Protein AF-A0A5J4V2U8-F1 (afdb_monomer_lite)

Organism: NCBI:txid222440

Secondary structure (DSSP, 8-state):
--THHHHHHHHHTTS--EEEHHHHHHHHHHHHHTGGG-TTHHHHHHHHHHHHHHHHHHH-TT-EEEPPHHHHHHHHHHHHHHHHT-TTSS--

Structure (mmCIF, N/CA/C/O backbone):
data_AF-A0A5J4V2U8-F1
#
_entry.id   AF-A0A5J4V2U8-F1
#
loop_
_atom_site.group_PDB
_atom_site.id
_atom_site.type_symbol
_atom_site.label_atom_id
_atom_site.label_alt_id
_atom_site.label_comp_id
_atom_site.label_asym_id
_atom_site.label_entity_id
_atom_site.label_seq_id
_atom_site.pdbx_PDB_ins_code
_atom_site.Cartn_x
_atom_site.Cartn_y
_atom_site.Cartn_z
_atom_site.occupancy
_atom_site.B_iso_or_equiv
_atom_site.auth_seq_id
_atom_site.auth_comp_id
_atom_site.auth_asym_id
_atom_site.auth_atom_id
_atom_site.pdbx_PDB_model_num
ATOM 1 N N . MET A 1 1 ? -14.317 17.344 0.315 1.00 34.38 1 MET A N 1
ATOM 2 C CA . MET A 1 1 ? -13.578 16.080 0.060 1.00 34.38 1 MET A CA 1
ATOM 3 C C . MET A 1 1 ? -14.289 15.260 -1.013 1.00 34.38 1 MET A C 1
ATOM 5 O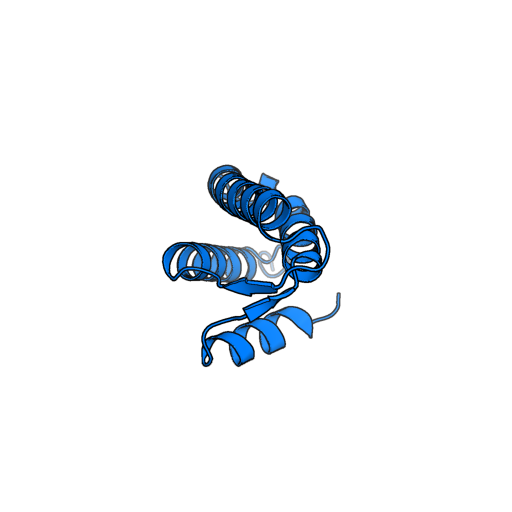 O . MET A 1 1 ? -15.458 14.933 -0.837 1.00 34.38 1 MET A O 1
ATOM 9 N N . LYS A 1 2 ? -13.626 14.968 -2.144 1.00 38.19 2 LYS A N 1
ATOM 10 C CA . LYS A 1 2 ? -14.214 14.238 -3.284 1.00 38.19 2 LYS A CA 1
ATOM 11 C C . LYS A 1 2 ? -14.554 12.790 -2.894 1.00 38.19 2 LYS A C 1
ATOM 13 O O . LYS A 1 2 ? -13.672 11.947 -2.797 1.00 38.19 2 LYS A O 1
ATOM 18 N N . LYS A 1 3 ? -15.849 12.487 -2.745 1.00 44.69 3 LYS A N 1
ATOM 19 C CA . LYS A 1 3 ? -16.410 11.130 -2.553 1.00 44.69 3 LYS A CA 1
ATOM 20 C C . LYS A 1 3 ? -16.195 10.182 -3.760 1.00 44.69 3 LYS A C 1
ATOM 22 O O . LYS A 1 3 ? -16.654 9.043 -3.716 1.00 44.69 3 LYS A O 1
ATOM 27 N N . SER A 1 4 ? -15.537 10.624 -4.839 1.00 50.62 4 SER A N 1
ATOM 28 C CA . SER A 1 4 ? -15.543 9.937 -6.142 1.00 50.62 4 SER A CA 1
ATOM 29 C C . SER A 1 4 ? -14.441 8.900 -6.343 1.00 50.62 4 SER A C 1
ATOM 31 O O . SER A 1 4 ? -14.655 7.975 -7.115 1.00 50.62 4 SER A O 1
ATOM 33 N N . ASN A 1 5 ? -13.299 8.993 -5.655 1.00 58.72 5 ASN A N 1
ATOM 34 C CA . ASN A 1 5 ? -12.206 8.050 -5.906 1.00 58.72 5 ASN A CA 1
ATOM 35 C C . ASN A 1 5 ? -12.591 6.650 -5.413 1.00 58.72 5 ASN A C 1
ATOM 37 O O . ASN A 1 5 ? -12.562 5.691 -6.176 1.00 58.72 5 ASN A O 1
ATOM 41 N N . ILE A 1 6 ? -13.013 6.520 -4.153 1.00 53.94 6 ILE A N 1
ATOM 42 C CA . ILE A 1 6 ? -13.220 5.223 -3.481 1.00 53.94 6 ILE A CA 1
ATOM 43 C C . ILE A 1 6 ? -14.265 4.337 -4.181 1.00 53.94 6 ILE A C 1
ATOM 45 O O . ILE A 1 6 ? -14.069 3.131 -4.296 1.00 53.94 6 ILE A O 1
ATOM 49 N N . LYS A 1 7 ? -15.365 4.911 -4.686 1.00 57.66 7 LYS A N 1
ATOM 50 C CA . LYS A 1 7 ? -16.369 4.141 -5.443 1.00 57.66 7 LYS A CA 1
ATOM 51 C C . LYS A 1 7 ? -15.810 3.621 -6.769 1.00 57.66 7 LYS A C 1
ATOM 53 O O . LYS A 1 7 ? -16.024 2.459 -7.095 1.00 57.66 7 LYS A O 1
ATOM 58 N N . GLN A 1 8 ? -15.042 4.444 -7.480 1.00 60.56 8 GLN A N 1
ATOM 59 C CA . GLN A 1 8 ? -14.351 4.041 -8.707 1.00 60.56 8 GLN A CA 1
ATOM 60 C C . GLN A 1 8 ? -13.351 2.907 -8.434 1.00 60.56 8 GLN A C 1
ATOM 62 O O . GLN A 1 8 ? -13.285 1.936 -9.183 1.00 60.56 8 GLN A O 1
ATOM 67 N N . TRP A 1 9 ? -12.644 2.977 -7.304 1.00 58.53 9 TRP A N 1
ATOM 68 C CA . TRP A 1 9 ? -11.753 1.920 -6.821 1.00 58.53 9 TRP A CA 1
ATOM 69 C C . TRP A 1 9 ? -12.481 0.599 -6.537 1.00 58.53 9 TRP A C 1
ATOM 71 O O . TRP A 1 9 ? -11.968 -0.468 -6.872 1.00 58.53 9 TRP A O 1
ATOM 81 N N . ILE A 1 10 ? -13.683 0.655 -5.954 1.00 59.19 10 ILE A N 1
ATOM 82 C CA . ILE A 1 10 ? -14.525 -0.528 -5.715 1.00 59.19 10 ILE A CA 1
ATOM 83 C C . ILE A 1 10 ? -15.051 -1.109 -7.030 1.00 59.19 10 ILE A C 1
ATOM 85 O O . ILE A 1 10 ? -15.202 -2.317 -7.136 1.00 59.19 10 ILE A O 1
ATOM 89 N N . GLN A 1 11 ? -15.307 -0.292 -8.044 1.00 54.91 11 GLN A N 1
ATOM 90 C CA . GLN A 1 11 ? -15.821 -0.785 -9.321 1.00 54.91 11 GLN A CA 1
ATOM 91 C C . GLN A 1 11 ? -14.736 -1.494 -10.139 1.00 54.91 11 GLN A C 1
ATOM 93 O O . GLN A 1 11 ? -14.979 -2.550 -10.711 1.00 54.91 11 GLN A O 1
ATOM 98 N N . LEU A 1 12 ? -13.497 -1.003 -10.065 1.00 56.25 12 LEU A N 1
ATOM 99 C CA . LEU A 1 12 ? -12.337 -1.706 -10.609 1.00 56.25 12 LEU A CA 1
ATOM 100 C C . LEU A 1 12 ? -12.042 -3.031 -9.864 1.00 56.25 12 LEU A C 1
ATOM 102 O O . LEU A 1 12 ? -11.389 -3.910 -10.405 1.00 56.25 12 LEU A O 1
ATOM 106 N N . LYS A 1 13 ? -12.555 -3.227 -8.638 1.00 54.78 13 LYS A N 1
ATOM 107 C CA . LYS A 1 13 ? -12.371 -4.433 -7.797 1.00 54.78 13 LYS A CA 1
ATOM 108 C C . LYS A 1 13 ? -12.859 -5.735 -8.449 1.00 54.78 13 LYS A C 1
ATOM 110 O O . LYS A 1 13 ? -12.422 -6.806 -8.034 1.00 54.78 13 LYS A O 1
ATOM 115 N N . ILE A 1 14 ? -13.773 -5.649 -9.414 1.00 52.78 14 ILE A N 1
ATOM 116 C CA . ILE A 1 14 ? -14.370 -6.814 -10.085 1.00 52.78 14 ILE A CA 1
ATOM 117 C C . ILE A 1 14 ? -13.481 -7.303 -11.246 1.00 52.78 14 ILE A C 1
ATOM 119 O O . ILE A 1 14 ? -13.520 -8.477 -11.604 1.00 52.78 14 ILE A O 1
ATOM 123 N N . GLU A 1 15 ? -12.574 -6.462 -11.748 1.00 52.22 15 GLU A N 1
ATOM 124 C CA . GLU A 1 15 ? -11.698 -6.767 -12.879 1.00 52.22 15 GLU A CA 1
ATOM 125 C C . GLU A 1 15 ? -10.237 -6.598 -12.451 1.00 52.22 15 GLU A C 1
ATOM 127 O O . GLU A 1 15 ? -9.804 -5.492 -12.153 1.00 52.22 15 GLU A O 1
ATOM 132 N N . ARG A 1 16 ? -9.476 -7.702 -12.375 1.00 59.59 16 ARG A N 1
ATOM 133 C CA . ARG A 1 16 ? -8.028 -7.784 -12.054 1.00 59.59 16 ARG A CA 1
ATOM 134 C C . ARG A 1 16 ? -7.294 -6.438 -12.219 1.00 59.59 16 ARG A C 1
ATOM 136 O O . ARG A 1 16 ? -6.884 -6.075 -13.317 1.00 59.59 16 ARG A O 1
ATOM 143 N N . LEU A 1 17 ? -7.162 -5.705 -11.111 1.00 66.19 17 LEU A N 1
ATOM 144 C CA . LEU A 1 17 ? -6.933 -4.257 -11.097 1.00 66.19 17 LEU A CA 1
ATOM 145 C C . LEU A 1 17 ? -5.559 -3.872 -11.660 1.00 66.19 17 LEU A C 1
ATOM 147 O O . LEU A 1 17 ? -4.555 -3.849 -10.944 1.00 66.19 17 LEU A O 1
ATOM 151 N N . ILE A 1 18 ? -5.539 -3.551 -12.952 1.00 71.75 18 ILE A N 1
ATOM 152 C CA . ILE A 1 18 ? -4.430 -2.880 -13.623 1.00 71.75 18 ILE A CA 1
ATOM 153 C C . ILE A 1 18 ? -4.499 -1.401 -13.255 1.00 71.75 18 ILE A C 1
ATOM 155 O O . ILE A 1 18 ? -5.385 -0.673 -13.700 1.00 71.75 18 ILE A O 1
ATOM 159 N N . MET A 1 19 ? -3.541 -0.928 -12.471 1.00 78.00 19 MET A N 1
ATOM 160 C CA . MET A 1 19 ? -3.484 0.460 -12.029 1.00 78.00 19 MET A CA 1
ATOM 161 C C . MET A 1 19 ? -2.252 1.167 -12.577 1.00 78.00 19 MET A C 1
ATOM 163 O O . MET A 1 19 ? -1.170 0.599 -12.604 1.00 78.00 19 MET A O 1
ATOM 167 N N . LYS A 1 20 ? -2.368 2.443 -12.951 1.00 87.19 20 LYS A N 1
ATOM 168 C CA . LYS A 1 20 ? -1.186 3.284 -13.191 1.00 87.19 20 LYS A CA 1
ATOM 169 C C . LYS A 1 20 ? -0.428 3.521 -11.879 1.00 87.19 20 LYS A C 1
ATOM 171 O O . LYS A 1 20 ? -1.034 3.886 -10.875 1.00 87.19 20 LYS A O 1
ATOM 176 N N . LEU A 1 21 ? 0.900 3.451 -11.910 1.00 87.38 21 LEU A N 1
ATOM 177 C CA . LEU A 1 21 ? 1.759 3.736 -10.752 1.00 87.38 21 LEU A CA 1
ATOM 178 C C . LEU A 1 21 ? 1.483 5.099 -10.098 1.00 87.38 21 LEU A C 1
ATOM 180 O O . LEU A 1 21 ? 1.533 5.234 -8.877 1.00 87.38 21 LEU A O 1
ATOM 184 N N . ARG A 1 22 ? 1.139 6.113 -10.900 1.00 87.19 22 ARG A N 1
ATOM 185 C CA . ARG A 1 22 ? 0.765 7.442 -10.391 1.00 87.19 22 ARG A CA 1
ATOM 186 C C . ARG A 1 22 ? -0.467 7.396 -9.484 1.00 87.19 22 ARG A C 1
ATOM 188 O O . ARG A 1 22 ? -0.503 8.101 -8.483 1.00 87.19 22 ARG A O 1
ATOM 195 N N . SER A 1 23 ? -1.441 6.546 -9.802 1.00 85.31 23 SER A N 1
ATOM 196 C CA . SER A 1 23 ? -2.627 6.344 -8.967 1.00 85.31 23 SER A CA 1
ATOM 197 C C . SER A 1 23 ? -2.267 5.643 -7.654 1.00 85.31 23 SER A C 1
ATOM 199 O O . SER A 1 23 ? -2.800 6.017 -6.614 1.00 85.31 23 SER A O 1
ATOM 201 N N . LEU A 1 24 ? -1.307 4.706 -7.669 1.00 86.19 24 LEU A N 1
ATOM 202 C CA . LEU A 1 24 ? -0.796 4.072 -6.446 1.00 86.19 24 LEU A CA 1
ATOM 203 C C . LEU A 1 24 ? -0.081 5.096 -5.556 1.00 86.19 24 LEU A C 1
ATOM 205 O O . LEU A 1 24 ? -0.278 5.109 -4.346 1.00 86.19 24 LEU A O 1
ATOM 209 N N . ALA A 1 25 ? 0.724 5.980 -6.148 1.00 88.94 25 ALA A N 1
ATOM 210 C CA . ALA A 1 25 ? 1.405 7.042 -5.413 1.00 88.94 25 ALA A CA 1
ATOM 211 C C . ALA A 1 25 ? 0.415 8.026 -4.764 1.00 88.94 25 ALA A C 1
ATOM 213 O O . ALA A 1 25 ? 0.600 8.388 -3.604 1.00 88.94 25 ALA A O 1
ATOM 214 N N . ALA A 1 26 ? -0.647 8.410 -5.481 1.00 88.50 26 ALA A N 1
ATOM 215 C CA . ALA A 1 26 ? -1.714 9.247 -4.934 1.00 88.50 26 ALA A CA 1
ATOM 216 C C . ALA A 1 26 ? -2.443 8.553 -3.772 1.00 88.50 26 ALA A C 1
ATOM 218 O O . ALA A 1 26 ? -2.633 9.163 -2.724 1.00 88.50 26 ALA A O 1
ATOM 219 N N . LEU A 1 27 ? -2.760 7.261 -3.915 1.00 84.50 27 LEU A N 1
ATOM 220 C CA . LEU A 1 27 ? -3.371 6.468 -2.847 1.00 84.50 27 LEU A CA 1
ATOM 221 C C . LEU A 1 27 ? -2.483 6.410 -1.596 1.00 84.50 27 LEU A C 1
ATOM 223 O O . LEU A 1 27 ? -2.971 6.604 -0.489 1.00 84.50 27 LEU A O 1
ATOM 227 N N . ILE A 1 28 ? -1.176 6.176 -1.755 1.00 88.12 28 ILE A N 1
ATOM 228 C CA . ILE A 1 28 ? -0.234 6.179 -0.625 1.00 88.12 28 ILE A CA 1
ATOM 229 C C . ILE A 1 28 ? -0.242 7.540 0.078 1.00 88.12 28 ILE A C 1
ATOM 231 O O . ILE A 1 28 ? -0.249 7.575 1.305 1.00 88.12 28 ILE A O 1
ATOM 235 N N . ALA A 1 29 ? -0.263 8.646 -0.670 1.00 88.62 29 ALA A N 1
ATOM 236 C CA . ALA A 1 29 ? -0.316 9.985 -0.089 1.00 88.62 29 ALA A CA 1
ATOM 237 C C . ALA A 1 29 ? -1.615 10.221 0.702 1.00 88.62 29 ALA A C 1
ATOM 239 O O . ALA A 1 29 ? -1.545 10.685 1.838 1.00 88.62 29 ALA A O 1
ATOM 240 N N . GLU A 1 30 ? -2.774 9.844 0.149 1.00 85.06 30 GLU A N 1
ATOM 241 C CA . GLU A 1 30 ? -4.071 9.932 0.839 1.00 85.06 30 GLU A CA 1
ATOM 242 C C . GLU A 1 30 ? -4.081 9.100 2.132 1.00 85.06 30 GLU A C 1
ATOM 244 O O . GLU A 1 30 ? -4.481 9.585 3.189 1.00 85.06 30 GLU A O 1
ATOM 249 N N . LEU A 1 31 ? -3.579 7.865 2.076 1.00 83.12 31 LEU A N 1
ATOM 250 C CA . LEU A 1 31 ? -3.518 6.972 3.234 1.00 83.12 31 LEU A CA 1
ATOM 251 C C . LEU A 1 31 ? -2.561 7.481 4.318 1.00 83.12 31 LEU A C 1
ATOM 253 O O . LEU A 1 31 ? -2.855 7.358 5.509 1.00 83.12 31 LEU A O 1
ATOM 257 N N . ASN A 1 32 ? -1.445 8.093 3.918 1.00 87.19 32 ASN A N 1
ATOM 258 C CA . ASN A 1 32 ? -0.442 8.618 4.839 1.00 87.19 32 ASN A CA 1
ATOM 259 C C . ASN A 1 32 ? -0.991 9.745 5.735 1.00 87.19 32 ASN A C 1
ATOM 261 O O . ASN A 1 32 ? -0.530 9.881 6.865 1.00 87.19 32 ASN A O 1
ATOM 265 N N . ILE A 1 33 ? -2.010 10.492 5.287 1.00 85.56 33 ILE A N 1
ATOM 266 C CA . ILE A 1 33 ? -2.711 11.504 6.105 1.00 85.56 33 ILE A CA 1
ATOM 267 C C . ILE A 1 33 ? -3.371 10.852 7.326 1.00 85.56 33 ILE A C 1
ATOM 269 O O . ILE A 1 33 ? -3.298 11.368 8.437 1.00 85.56 33 ILE A O 1
ATOM 273 N N . SER A 1 34 ? -3.982 9.685 7.130 1.00 80.38 34 SER A N 1
ATOM 274 C CA . SER A 1 34 ? -4.696 8.952 8.180 1.00 80.38 34 SER A CA 1
ATOM 275 C C . SER A 1 34 ? -3.802 8.015 8.995 1.00 80.38 34 SER A C 1
ATOM 277 O O . SER A 1 34 ? -4.293 7.298 9.863 1.00 80.38 34 SER A O 1
ATOM 279 N N . ARG A 1 35 ? -2.484 7.993 8.742 1.00 84.38 35 ARG A N 1
ATOM 280 C CA . ARG A 1 35 ? -1.594 6.970 9.312 1.00 84.38 35 ARG A CA 1
ATOM 281 C C . ARG A 1 35 ? -1.565 6.973 10.839 1.00 84.38 35 ARG A C 1
ATOM 283 O O . ARG A 1 35 ? -1.434 5.924 11.446 1.00 84.38 35 ARG A O 1
ATOM 290 N N . PHE A 1 36 ? -1.692 8.147 11.452 1.00 84.06 36 PHE A N 1
ATOM 291 C CA . PHE A 1 36 ? -1.628 8.292 12.906 1.00 84.06 36 PHE A CA 1
ATOM 292 C C . PHE A 1 36 ? -2.920 7.854 13.604 1.00 84.06 36 PHE A C 1
ATOM 294 O O . PHE A 1 36 ? -2.920 7.667 14.812 1.00 84.06 36 PHE A O 1
ATOM 301 N N . GLN A 1 37 ? -4.005 7.648 12.852 1.00 83.50 37 GLN A N 1
ATOM 302 C CA . GLN A 1 37 ? -5.286 7.181 13.387 1.00 83.50 37 GLN A CA 1
ATOM 303 C C . GLN A 1 37 ? -5.346 5.652 13.524 1.00 83.50 37 GLN A C 1
ATOM 305 O O . GLN A 1 37 ? -6.282 5.129 14.124 1.00 83.50 37 GLN A O 1
ATOM 310 N N . PHE A 1 38 ? -4.380 4.917 12.956 1.00 80.88 38 PHE A N 1
ATOM 311 C CA . PHE A 1 38 ? -4.386 3.455 12.952 1.00 80.88 38 PHE A CA 1
ATOM 312 C C . PHE A 1 38 ? -2.988 2.901 13.214 1.00 80.88 38 PHE A C 1
ATOM 314 O O . PHE A 1 38 ? -2.070 3.128 12.431 1.00 80.88 38 PHE A O 1
ATOM 321 N N . VAL A 1 39 ? -2.849 2.086 14.261 1.00 81.69 39 VAL A N 1
ATOM 322 C CA . VAL A 1 39 ? -1.578 1.433 14.631 1.00 81.69 39 VAL A CA 1
ATOM 323 C C . VAL A 1 39 ? -1.001 0.612 13.467 1.00 81.69 39 VAL A C 1
ATOM 325 O O . VAL A 1 39 ? 0.195 0.671 13.185 1.00 81.69 39 VAL A O 1
ATOM 328 N N . ASP A 1 40 ? -1.864 -0.066 12.707 1.00 82.56 40 ASP A N 1
ATOM 329 C CA . ASP A 1 40 ? -1.448 -0.932 11.595 1.00 82.56 40 ASP A CA 1
ATOM 330 C C . ASP A 1 40 ? -1.101 -0.170 10.301 1.00 82.56 40 ASP A C 1
ATOM 332 O O . ASP A 1 40 ? -0.621 -0.771 9.334 1.00 82.56 40 ASP A O 1
ATOM 336 N N . ALA A 1 41 ? -1.338 1.148 10.237 1.00 83.62 41 ALA A N 1
ATOM 337 C CA . ALA A 1 41 ? -1.155 1.933 9.012 1.00 83.62 41 ALA A CA 1
ATOM 338 C C . ALA A 1 41 ? 0.274 1.845 8.465 1.00 83.62 41 ALA A C 1
ATOM 340 O O . ALA A 1 41 ? 0.479 1.734 7.254 1.00 83.62 41 ALA A O 1
ATOM 341 N N . SER A 1 42 ? 1.268 1.854 9.354 1.00 85.38 42 SER A N 1
ATOM 342 C CA . SER A 1 42 ? 2.686 1.773 8.992 1.00 85.38 42 SER A CA 1
ATOM 343 C C . SER A 1 42 ? 3.022 0.481 8.243 1.00 85.38 42 SER A C 1
ATOM 345 O O . SER A 1 42 ? 3.781 0.506 7.269 1.00 85.38 42 SER A O 1
ATOM 347 N N . LEU A 1 43 ? 2.410 -0.642 8.633 1.00 85.75 43 LEU A N 1
ATOM 348 C CA . LEU A 1 43 ? 2.609 -1.937 7.979 1.00 85.75 43 LEU A CA 1
ATOM 349 C C . LEU A 1 43 ? 2.036 -1.930 6.554 1.00 85.75 43 LEU A C 1
ATOM 351 O O . LEU A 1 43 ? 2.677 -2.386 5.597 1.00 85.75 43 LEU A O 1
ATOM 355 N N . TYR A 1 44 ? 0.840 -1.365 6.393 1.00 82.44 44 TYR A N 1
ATOM 356 C CA . TYR A 1 44 ? 0.189 -1.260 5.091 1.00 82.44 44 TYR A CA 1
ATOM 357 C C . TYR A 1 44 ? 0.920 -0.290 4.155 1.00 82.44 44 TYR A C 1
ATOM 359 O O . TYR A 1 44 ? 1.161 -0.630 2.994 1.00 82.44 44 TYR A O 1
ATOM 367 N N . LEU A 1 45 ? 1.354 0.872 4.652 1.00 89.31 45 LEU A N 1
ATOM 368 C CA . LEU A 1 45 ? 2.140 1.838 3.876 1.00 89.31 45 LEU A CA 1
ATOM 369 C C . LEU A 1 45 ? 3.486 1.267 3.441 1.00 89.31 45 LEU A C 1
ATOM 371 O O . LEU A 1 45 ? 3.909 1.508 2.310 1.00 89.31 45 LEU A O 1
ATOM 375 N N . THR A 1 46 ? 4.142 0.484 4.297 1.00 91.06 46 THR A N 1
ATOM 376 C CA . THR A 1 46 ? 5.389 -0.209 3.945 1.00 91.06 46 THR A CA 1
ATOM 377 C C . THR A 1 46 ? 5.169 -1.164 2.776 1.00 91.06 46 THR A C 1
ATOM 379 O O . THR A 1 46 ? 5.892 -1.107 1.782 1.00 91.06 46 THR A O 1
ATOM 382 N N . SER A 1 47 ? 4.108 -1.973 2.837 1.00 88.12 47 SER A N 1
ATOM 383 C CA . SER A 1 47 ? 3.765 -2.924 1.771 1.00 88.12 47 SER A CA 1
ATOM 384 C C . SER A 1 47 ? 3.472 -2.226 0.434 1.00 88.12 47 SER A C 1
ATOM 386 O O . SER A 1 47 ? 3.933 -2.666 -0.620 1.00 88.12 47 SER A O 1
ATOM 388 N N . LEU A 1 48 ? 2.736 -1.109 0.461 1.00 89.12 48 LEU A N 1
ATOM 389 C CA . LEU A 1 48 ? 2.409 -0.327 -0.737 1.00 89.12 48 LEU A CA 1
ATOM 390 C C . LEU A 1 48 ? 3.633 0.398 -1.312 1.00 89.12 48 LEU A C 1
ATOM 392 O O . LEU A 1 48 ? 3.801 0.448 -2.531 1.00 89.12 48 LEU A O 1
ATOM 396 N N . ASN A 1 49 ? 4.503 0.943 -0.457 1.00 91.88 49 ASN A N 1
ATOM 397 C CA . ASN A 1 49 ? 5.743 1.579 -0.898 1.00 91.88 49 ASN A CA 1
ATOM 398 C C . ASN A 1 49 ? 6.710 0.569 -1.512 1.00 91.88 49 ASN A C 1
ATOM 400 O O . ASN A 1 49 ? 7.311 0.875 -2.537 1.00 91.88 49 ASN A O 1
ATOM 404 N N . HIS A 1 50 ? 6.807 -0.637 -0.951 1.00 91.62 50 HIS A N 1
ATOM 405 C CA . HIS A 1 50 ? 7.603 -1.707 -1.539 1.00 91.62 50 HIS A CA 1
ATOM 406 C C . HIS A 1 50 ? 7.105 -2.071 -2.946 1.00 91.62 50 HIS A C 1
ATOM 408 O O . HIS A 1 50 ? 7.888 -2.078 -3.896 1.00 91.62 50 HIS A O 1
ATOM 414 N N . LEU A 1 51 ? 5.789 -2.256 -3.112 1.00 88.44 51 LEU A N 1
ATOM 415 C CA . LEU A 1 51 ? 5.178 -2.484 -4.424 1.00 88.44 51 LEU A CA 1
ATOM 416 C C . LEU A 1 51 ? 5.465 -1.334 -5.404 1.00 88.44 51 LEU A C 1
ATOM 418 O O . LEU A 1 51 ? 5.808 -1.581 -6.558 1.00 88.44 51 LEU A O 1
ATOM 422 N N . LYS A 1 52 ? 5.344 -0.078 -4.952 1.00 90.50 52 LYS A N 1
ATOM 423 C CA . LYS A 1 52 ? 5.649 1.107 -5.766 1.00 90.50 52 LYS A CA 1
ATOM 424 C C . LYS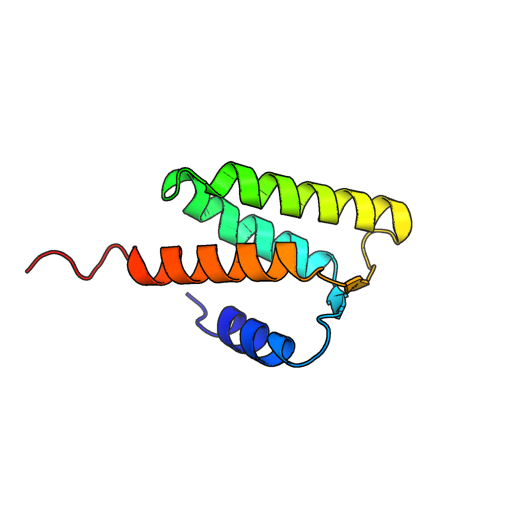 A 1 52 ? 7.104 1.092 -6.243 1.00 90.50 52 LYS A C 1
ATOM 426 O O . LYS A 1 52 ? 7.344 1.329 -7.422 1.00 90.50 52 LYS A O 1
ATOM 431 N N . SER A 1 53 ? 8.055 0.802 -5.355 1.00 93.06 53 SER A N 1
ATOM 432 C CA . SER A 1 53 ? 9.482 0.741 -5.694 1.00 93.06 53 SER A CA 1
ATOM 433 C C . SER A 1 53 ? 9.779 -0.362 -6.706 1.00 93.06 53 SER A C 1
ATOM 435 O O . SER A 1 53 ? 10.423 -0.090 -7.716 1.00 93.06 53 SER A O 1
ATOM 437 N N . LEU A 1 54 ? 9.246 -1.571 -6.502 1.00 91.44 54 LEU A N 1
ATOM 438 C CA . LEU A 1 54 ? 9.398 -2.668 -7.463 1.00 91.44 54 LEU A CA 1
ATOM 439 C C . LEU A 1 54 ? 8.819 -2.305 -8.835 1.00 91.44 54 LEU A C 1
ATOM 441 O O . LEU A 1 54 ? 9.466 -2.508 -9.858 1.00 91.44 54 LEU A O 1
ATOM 445 N N . ALA A 1 55 ? 7.631 -1.703 -8.864 1.00 89.31 55 ALA A N 1
ATOM 446 C CA . ALA A 1 55 ? 6.991 -1.292 -10.108 1.00 89.31 55 ALA A CA 1
ATOM 447 C C . ALA A 1 55 ? 7.799 -0.217 -10.863 1.00 89.31 55 ALA A C 1
ATOM 449 O O . ALA A 1 55 ? 7.854 -0.250 -12.094 1.00 89.31 55 ALA A O 1
ATOM 450 N N . ILE A 1 56 ? 8.452 0.709 -10.148 1.00 92.19 56 ILE A N 1
ATOM 451 C CA . ILE A 1 56 ? 9.369 1.694 -10.745 1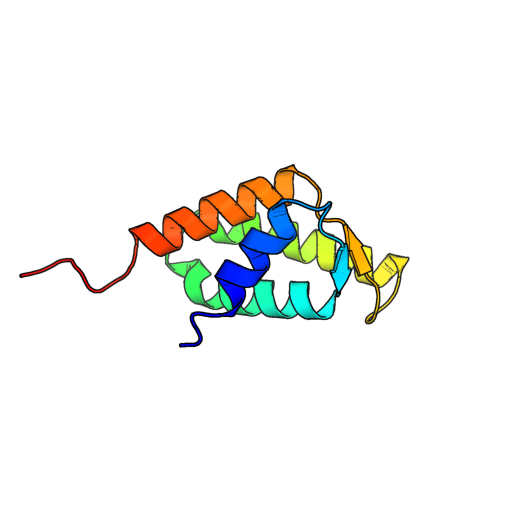.00 92.19 56 ILE A CA 1
ATOM 452 C C . ILE A 1 56 ? 10.579 0.997 -11.362 1.00 92.19 56 ILE A C 1
ATOM 454 O O . ILE A 1 56 ? 10.923 1.302 -12.500 1.00 92.19 56 ILE A O 1
ATOM 458 N N . VAL A 1 57 ? 11.202 0.071 -10.632 1.00 92.50 57 VAL A N 1
ATOM 459 C CA . VAL A 1 57 ? 12.388 -0.656 -11.107 1.00 92.50 57 VAL A CA 1
ATOM 460 C C . VAL A 1 57 ? 12.063 -1.482 -12.353 1.00 92.50 57 VAL A C 1
ATOM 462 O O . VAL A 1 57 ? 12.837 -1.483 -13.302 1.00 92.50 57 VAL A O 1
ATOM 465 N N . MET A 1 58 ? 10.904 -2.144 -12.384 1.00 89.25 58 MET A N 1
ATOM 466 C CA . MET A 1 58 ? 10.543 -3.052 -13.478 1.00 89.25 58 MET A CA 1
ATOM 467 C C . MET A 1 58 ? 9.961 -2.356 -14.715 1.00 89.25 58 MET A C 1
ATOM 469 O O . MET A 1 58 ? 10.123 -2.860 -15.821 1.00 89.25 58 MET A O 1
ATOM 473 N N . GLY A 1 59 ? 9.237 -1.244 -14.554 1.00 87.31 59 GLY A N 1
ATOM 474 C CA . GLY A 1 59 ? 8.482 -0.628 -15.658 1.00 87.31 59 GLY A CA 1
ATOM 475 C C . GLY A 1 59 ? 8.562 0.896 -15.740 1.00 87.31 59 GLY A C 1
ATOM 476 O O . GLY A 1 59 ? 7.905 1.503 -16.589 1.00 87.31 59 GLY A O 1
ATOM 477 N N . GLY A 1 60 ? 9.322 1.540 -14.856 1.00 89.06 60 GLY A N 1
ATOM 478 C CA . GLY A 1 60 ? 9.456 2.991 -14.805 1.00 89.06 60 GLY A CA 1
ATOM 479 C C . GLY A 1 60 ? 8.215 3.725 -14.281 1.00 89.06 60 GLY A C 1
ATOM 480 O O . GLY A 1 60 ? 7.230 3.152 -13.819 1.00 89.06 60 GLY A O 1
ATOM 481 N N . ARG A 1 61 ? 8.250 5.060 -14.350 1.00 81.50 61 ARG A N 1
ATOM 482 C CA . ARG A 1 61 ? 7.274 5.948 -13.684 1.00 81.50 61 ARG A CA 1
ATOM 483 C C . ARG A 1 61 ? 5.849 5.894 -14.262 1.00 81.50 61 ARG A C 1
ATOM 485 O O . ARG A 1 61 ? 4.895 6.292 -13.591 1.00 81.50 61 ARG A O 1
ATOM 492 N N . ASN A 1 62 ? 5.700 5.443 -15.505 1.00 85.75 62 ASN A N 1
ATOM 493 C CA . ASN A 1 62 ? 4.416 5.384 -16.211 1.00 85.75 62 ASN A CA 1
ATOM 494 C C . ASN A 1 62 ? 3.851 3.959 -16.300 1.00 85.75 62 ASN A C 1
ATOM 496 O O . ASN A 1 62 ? 2.868 3.744 -17.012 1.00 85.75 62 ASN A O 1
ATOM 500 N N . CYS A 1 63 ? 4.446 3.000 -15.585 1.00 87.12 63 CYS A N 1
ATOM 501 C CA . CYS A 1 63 ? 4.011 1.617 -15.644 1.00 87.12 63 CYS A CA 1
ATOM 502 C C . CYS A 1 63 ? 2.592 1.427 -15.103 1.00 87.12 63 CYS A C 1
ATOM 504 O O . CYS A 1 63 ? 2.063 2.210 -14.297 1.00 87.12 63 CYS A O 1
ATOM 506 N N . LYS A 1 64 ? 1.980 0.347 -15.579 1.00 85.44 64 LYS A N 1
ATOM 507 C CA . LYS A 1 64 ? 0.771 -0.210 -15.000 1.00 85.44 64 LYS A CA 1
ATOM 508 C C . LYS A 1 64 ? 1.162 -1.409 -14.139 1.00 85.44 64 LYS A C 1
ATOM 510 O O . LYS A 1 64 ? 2.055 -2.162 -14.509 1.00 85.44 64 LYS A O 1
ATOM 515 N N . LEU A 1 65 ? 0.498 -1.576 -13.008 1.00 82.00 65 LEU A N 1
ATOM 516 C CA . LEU A 1 65 ? 0.779 -2.615 -12.030 1.00 82.00 65 LEU A CA 1
ATOM 517 C C . LEU A 1 65 ? -0.497 -3.359 -11.665 1.00 82.00 65 LEU A C 1
ATOM 519 O O . LEU A 1 65 ? -1.568 -2.762 -11.563 1.00 82.00 65 LEU A O 1
ATOM 523 N N . TYR A 1 66 ? -0.352 -4.661 -11.454 1.00 81.75 66 TYR A N 1
ATOM 524 C CA . TYR A 1 66 ? -1.412 -5.507 -10.935 1.00 81.75 66 TYR A CA 1
ATOM 525 C C . TYR A 1 66 ? -1.305 -5.543 -9.418 1.00 81.75 66 TYR A C 1
ATOM 527 O O . TYR A 1 66 ? -0.260 -5.892 -8.865 1.00 81.75 66 TYR A O 1
ATOM 535 N N . LEU A 1 67 ? -2.390 -5.197 -8.731 1.00 77.06 67 LEU A N 1
ATOM 536 C CA . LEU A 1 67 ? -2.449 -5.400 -7.291 1.00 77.06 67 LEU A CA 1
ATOM 537 C C . LEU A 1 67 ? -2.690 -6.876 -6.991 1.00 77.06 67 LEU A C 1
ATOM 539 O O . LEU A 1 67 ? -3.681 -7.460 -7.432 1.00 77.06 67 LEU A O 1
ATOM 543 N N . ASN A 1 68 ? -1.802 -7.480 -6.202 1.00 79.88 68 ASN A N 1
ATOM 544 C CA . ASN A 1 68 ? -2.046 -8.827 -5.709 1.00 79.88 68 ASN A CA 1
ATOM 545 C C . ASN A 1 68 ? -3.206 -8.834 -4.693 1.00 79.88 68 ASN A C 1
ATOM 547 O O . ASN A 1 68 ? -3.540 -7.822 -4.066 1.00 79.88 68 ASN A O 1
ATOM 551 N N . ARG A 1 69 ? -3.808 -10.012 -4.503 1.00 80.75 69 ARG A N 1
ATOM 552 C CA . ARG A 1 69 ? -4.969 -10.197 -3.621 1.00 80.75 69 ARG A CA 1
ATOM 553 C C . ARG A 1 69 ? -4.706 -9.740 -2.183 1.00 80.75 69 ARG A C 1
ATOM 555 O O . ARG A 1 69 ? -5.598 -9.177 -1.562 1.00 80.75 69 ARG A O 1
ATOM 562 N N . ARG A 1 70 ? -3.493 -9.942 -1.658 1.00 81.88 70 ARG A N 1
ATOM 563 C CA . ARG A 1 70 ? -3.133 -9.570 -0.279 1.00 81.88 70 ARG A CA 1
ATOM 564 C C . ARG A 1 70 ? -3.142 -8.054 -0.080 1.00 81.88 70 ARG A C 1
ATOM 566 O O . ARG A 1 70 ? -3.722 -7.570 0.884 1.00 81.88 70 ARG A O 1
ATOM 573 N N . ILE A 1 71 ? -2.549 -7.308 -1.009 1.00 79.75 71 ILE A N 1
ATOM 574 C CA . ILE A 1 71 ? -2.541 -5.840 -0.985 1.00 79.75 71 ILE A CA 1
ATOM 575 C C . ILE A 1 71 ? -3.967 -5.303 -1.120 1.00 79.75 71 ILE A C 1
ATOM 577 O O . ILE A 1 71 ? -4.336 -4.381 -0.397 1.00 79.75 71 ILE A O 1
ATOM 581 N N . LEU A 1 72 ? -4.792 -5.921 -1.972 1.00 79.31 72 LEU A N 1
ATOM 582 C CA . LEU A 1 72 ? -6.211 -5.576 -2.080 1.00 79.31 72 LEU A CA 1
ATOM 583 C C . LEU A 1 72 ? -6.955 -5.780 -0.755 1.00 79.31 72 LEU A C 1
ATOM 585 O O . LEU A 1 72 ? -7.632 -4.862 -0.304 1.00 79.31 72 LEU A O 1
ATOM 589 N N . VAL A 1 73 ? -6.816 -6.941 -0.111 1.00 82.12 73 VAL A N 1
ATOM 590 C CA . VAL A 1 73 ? -7.459 -7.218 1.188 1.00 82.12 73 VAL A CA 1
ATOM 591 C C . VAL A 1 73 ? -7.022 -6.203 2.247 1.00 82.12 73 VAL A C 1
ATOM 593 O O . VAL A 1 73 ? -7.869 -5.636 2.931 1.00 82.12 73 VAL A O 1
ATOM 596 N N . ASN A 1 74 ? -5.726 -5.898 2.327 1.00 82.44 74 ASN A N 1
ATOM 597 C CA . ASN A 1 74 ? -5.198 -4.902 3.261 1.00 82.44 74 ASN A CA 1
ATOM 598 C C . ASN A 1 74 ? -5.806 -3.508 3.039 1.00 82.44 74 ASN A C 1
ATOM 600 O O . ASN A 1 74 ? -6.213 -2.851 3.995 1.00 82.44 74 ASN A O 1
ATOM 604 N N . LEU A 1 75 ? -5.912 -3.074 1.779 1.00 79.06 75 LEU A N 1
ATOM 605 C CA . LEU A 1 75 ? -6.549 -1.805 1.423 1.00 79.06 75 LEU A CA 1
ATOM 606 C C . LEU A 1 75 ? -8.037 -1.786 1.793 1.00 79.06 75 LEU A C 1
ATOM 608 O O . LEU A 1 75 ? -8.516 -0.780 2.309 1.00 79.06 75 LEU A O 1
ATOM 612 N N 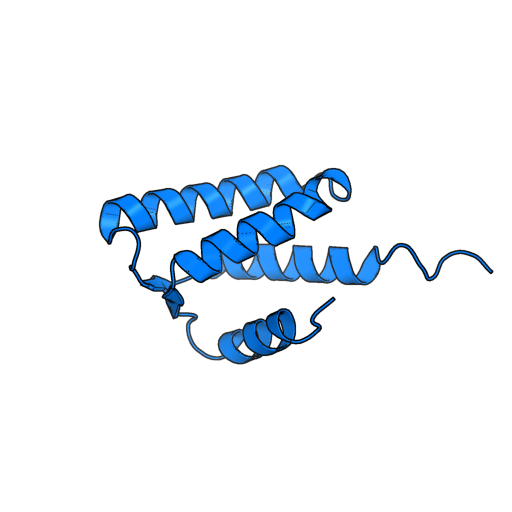. PHE A 1 76 ? -8.763 -2.888 1.573 1.00 78.94 76 PHE A N 1
ATOM 613 C CA . PHE A 1 76 ? -10.175 -2.992 1.959 1.00 78.94 76 PHE A CA 1
ATOM 614 C C . PHE A 1 76 ? -10.375 -2.898 3.464 1.00 78.94 76 PHE A C 1
ATOM 616 O O . PHE A 1 76 ? -11.222 -2.127 3.914 1.00 78.94 76 PHE A O 1
ATOM 623 N N . ASN A 1 77 ? -9.571 -3.628 4.232 1.00 80.94 77 ASN A N 1
ATOM 624 C CA . ASN A 1 77 ? -9.635 -3.598 5.688 1.00 80.94 77 ASN A CA 1
ATOM 625 C C . ASN A 1 77 ? -9.354 -2.189 6.215 1.00 80.94 77 ASN A C 1
ATOM 627 O O . ASN A 1 77 ? -10.055 -1.700 7.098 1.00 80.94 77 ASN A O 1
ATOM 631 N N . TRP A 1 78 ? -8.365 -1.498 5.644 1.00 80.00 78 TRP A N 1
ATOM 632 C CA . TRP A 1 78 ? -8.056 -0.134 6.053 1.00 80.00 78 TRP A CA 1
ATOM 633 C C . TRP A 1 78 ? -9.169 0.852 5.673 1.00 80.00 78 TRP A C 1
ATOM 635 O O . TRP A 1 78 ? -9.558 1.690 6.482 1.00 80.00 78 TRP A O 1
ATOM 645 N N . LEU A 1 79 ? -9.762 0.709 4.488 1.00 77.31 79 LEU A N 1
ATOM 646 C CA . LEU A 1 79 ? -10.899 1.528 4.076 1.00 77.31 79 LEU A CA 1
ATOM 647 C C . LEU A 1 79 ? -12.105 1.360 5.010 1.00 77.31 79 LEU A C 1
ATOM 649 O O . LEU A 1 79 ? -12.742 2.349 5.365 1.00 77.31 79 LEU A O 1
ATOM 653 N N . GLN A 1 80 ? -12.394 0.128 5.438 1.00 80.56 80 GLN A N 1
ATOM 654 C CA . GLN A 1 80 ? -13.427 -0.135 6.440 1.00 80.56 80 GLN A CA 1
ATOM 655 C C . GLN A 1 80 ? -13.094 0.534 7.775 1.00 80.56 80 GLN A C 1
ATOM 657 O O . GLN A 1 80 ? -13.947 1.219 8.332 1.00 80.56 80 GLN A O 1
ATOM 662 N N . LYS A 1 81 ? -11.844 0.432 8.246 1.00 78.25 81 LYS A N 1
ATOM 663 C CA . LYS A 1 81 ? -11.395 1.118 9.469 1.00 78.25 81 LYS A CA 1
ATOM 664 C C . LYS A 1 81 ? -11.569 2.640 9.379 1.00 78.25 81 LYS A C 1
ATOM 666 O O . LYS A 1 81 ? -12.063 3.239 10.324 1.00 78.25 81 LYS A O 1
ATOM 671 N N . ILE A 1 82 ? -11.250 3.262 8.240 1.00 76.50 82 ILE A N 1
ATOM 672 C CA . ILE A 1 82 ? -11.466 4.705 8.004 1.00 76.50 82 ILE A CA 1
ATOM 673 C C . ILE A 1 82 ? -12.957 5.069 8.008 1.00 76.50 82 ILE A C 1
ATOM 675 O O . ILE A 1 82 ? -13.332 6.133 8.493 1.00 76.50 82 ILE A O 1
ATOM 679 N N . GLN A 1 83 ? -13.819 4.209 7.462 1.00 76.62 83 GLN A N 1
ATOM 680 C CA . GLN A 1 83 ? -15.265 4.444 7.464 1.00 76.62 83 GLN A CA 1
ATOM 681 C C . GLN A 1 83 ? -15.875 4.347 8.863 1.00 76.62 83 GLN A C 1
ATOM 683 O O . GLN A 1 83 ? -16.781 5.124 9.160 1.00 76.62 83 GLN A O 1
ATOM 688 N N . ILE A 1 84 ? -15.373 3.423 9.686 1.00 75.94 84 ILE A N 1
ATOM 689 C CA . ILE A 1 84 ? -15.794 3.233 11.077 1.00 75.94 84 ILE A CA 1
ATOM 690 C C . ILE A 1 84 ? -15.274 4.381 11.957 1.00 75.94 84 ILE A C 1
ATOM 692 O O . ILE A 1 84 ? -16.050 4.966 12.700 1.00 75.94 84 ILE A O 1
ATOM 696 N N . ASN A 1 85 ? -14.006 4.781 11.810 1.00 67.81 85 ASN A N 1
ATOM 697 C CA . ASN A 1 85 ? -13.369 5.841 12.606 1.00 67.81 85 ASN A CA 1
ATOM 698 C C . ASN A 1 85 ? -13.676 7.274 12.127 1.00 67.81 85 ASN A C 1
ATOM 700 O O . ASN A 1 85 ? -12.874 8.173 12.369 1.00 67.81 85 ASN A O 1
ATOM 704 N N . LYS A 1 86 ? -14.790 7.535 11.428 1.00 61.62 86 LYS A N 1
ATOM 705 C CA . LYS A 1 86 ? -15.133 8.914 11.031 1.00 61.62 86 LYS A CA 1
ATOM 706 C C . LYS A 1 86 ? -15.225 9.809 12.282 1.00 61.62 86 LYS A C 1
ATOM 708 O O . LYS A 1 86 ? -16.145 9.605 13.072 1.00 61.62 86 LYS A O 1
ATOM 713 N N . PRO A 1 87 ? -14.360 10.830 12.440 1.00 49.25 87 PRO A N 1
ATOM 714 C CA . PRO A 1 87 ? -14.318 11.650 13.649 1.00 49.25 87 PRO A CA 1
ATOM 715 C C . PRO A 1 87 ? -15.418 12.726 13.636 1.00 49.25 87 PRO A C 1
ATOM 717 O O . PRO A 1 87 ? -15.133 13.916 13.611 1.00 49.25 87 PRO A O 1
ATOM 720 N N . GLY A 1 88 ? -16.688 12.324 13.576 1.00 53.19 88 GLY A N 1
ATOM 721 C CA . GLY A 1 88 ? -17.799 13.281 13.551 1.00 53.19 88 GLY A CA 1
ATOM 722 C C . GLY A 1 88 ? -19.192 12.726 13.833 1.00 53.19 88 GLY A C 1
ATOM 723 O O . GLY A 1 88 ? -20.151 13.397 13.477 1.00 53.19 88 GLY A O 1
ATOM 724 N N . GLN A 1 89 ? -19.331 11.521 14.403 1.00 47.22 89 GLN A N 1
ATOM 725 C CA . GLN A 1 89 ? -20.640 10.984 14.833 1.00 47.22 89 GLN A CA 1
ATOM 726 C C . GLN A 1 89 ? -20.633 10.392 16.255 1.00 47.22 89 GLN A C 1
ATOM 728 O O . GLN A 1 89 ? -21.479 9.576 16.600 1.00 47.22 89 GLN A O 1
ATOM 733 N N . GLN A 1 90 ? -19.668 10.793 17.072 1.00 44.44 90 GLN A N 1
ATOM 734 C CA . GLN A 1 90 ? -19.654 10.614 18.524 1.00 44.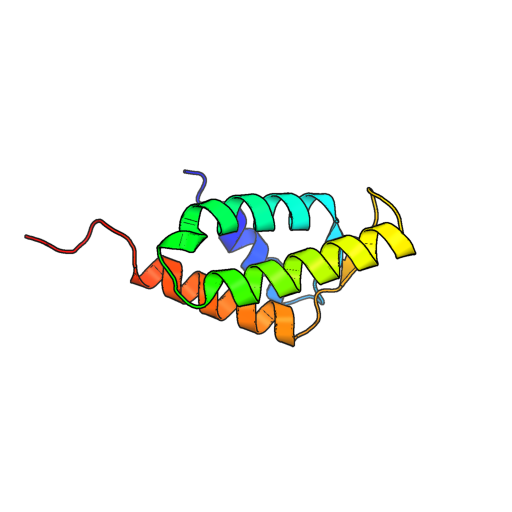44 90 GLN A CA 1
ATOM 735 C C . GLN A 1 90 ? -19.162 11.990 18.996 1.00 44.44 90 GLN A C 1
ATOM 737 O O . GLN A 1 90 ? -18.061 12.368 18.611 1.00 44.44 90 GLN A O 1
ATOM 742 N N . GLU A 1 91 ? -19.954 12.893 19.565 1.00 37.28 91 GLU A N 1
ATOM 743 C CA . GLU A 1 91 ? -20.942 12.777 20.638 1.00 37.28 91 GLU A CA 1
ATOM 744 C C . GLU A 1 91 ? -22.099 13.784 20.403 1.00 37.28 91 GLU A C 1
ATOM 746 O O . GLU A 1 91 ? -21.845 14.935 20.043 1.00 37.28 91 GL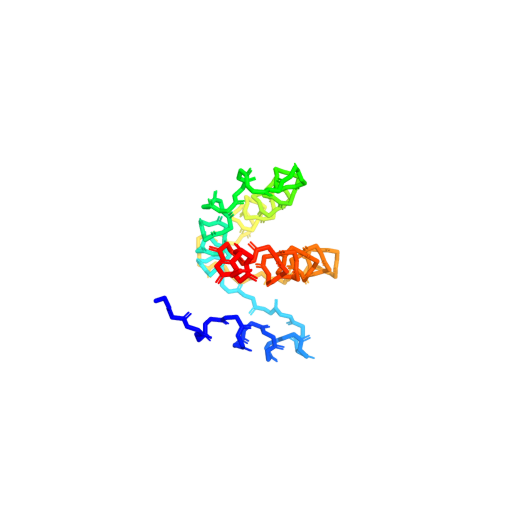U A O 1
ATOM 751 N N . GLU A 1 92 ? -23.347 13.343 20.596 1.00 33.84 92 GLU A N 1
ATOM 752 C CA . GLU A 1 92 ? -24.475 14.170 21.071 1.00 33.84 92 GLU A CA 1
ATOM 753 C C . GLU A 1 92 ? -24.820 13.688 22.483 1.00 33.84 92 GLU A C 1
ATOM 755 O O . GLU A 1 92 ? -24.756 12.450 22.693 1.00 33.84 92 GLU A O 1
#

Sequence (92 aa):
MKKSNIKQWIQLKIERLIMKLRSLAALIAELNISRFQFVDASLYLTSLNHLKSLAIVMGGRNCKLYLNRRILVNLFNWLQKIQINKPGQQEE

Foldseek 3Di:
DDPPPVVVVVVCVVPQNWAWLVVLVVVLVVLVVCQVVDPCSVVLSVVSVVQSVVQCVPPNRGGIDGDDPVNVVVVVVVVVVCVVPPPPDPDD

Radius of gyration: 14.06 Å; chains: 1; bounding box: 37×26×37 Å

pLDDT: mean 75.65, std 15.57, range [33.84, 93.06]